Protein AF-A0A924M0M5-F1 (afdb_monomer)

pLDDT: mean 79.6, std 16.79, range [36.62, 97.06]

Secondary structure (DSSP, 8-state):
------TTS------SS-SS--TT--PPPTTEEEEE-TT--EEEEE-SS--TT---GGGS-HHHHHHHGGGS-S--

Foldseek 3Di:
DDDPPPDPDDDDDDDPDDPDDDPPDDDADVQKDWDQDPVRDIDIDHDPDDDPDDDDPVNDDPVVVVVVVVPPPDDD

Solvent-accessible surface area (backbone atoms only — not comparable to full-atom values): 5599 Å² total; per-residue (Å²): 135,78,74,81,78,64,74,97,54,95,78,86,88,86,70,99,59,80,91,64,86,62,85,84,65,74,88,80,58,92,58,54,47,75,48,74,48,97,86,66,51,75,48,76,46,74,52,95,60,78,68,94,80,65,87,47,74,89,78,45,56,73,74,54,47,61,69,57,59,78,75,75,83,80,88,130

Sequence (76 aa):
MQSLDCAAGSTVLIASEPLDADPRWRLLAPGELVHVAVDLSTTSTMLEREPQYRLTDADLDDSVIASQAIGVTSGR

Nearest PDB structures (foldseek):
  8i9p-assembly1_CC  TM=2.725E-01  e=5.600E+00  Thermochaetoides thermophila DSM 1495
  8dy7-assembly1_G  TM=1.675E-01  e=8.464E+00  Streptomyces venezuelae

Radius of gyration: 16.22 Å; Cα contacts (8 Å, |Δi|>4): 34; chains: 1; bounding box: 33×34×38 Å

Structure (mmCIF, N/CA/C/O backbone):
data_AF-A0A924M0M5-F1
#
_ent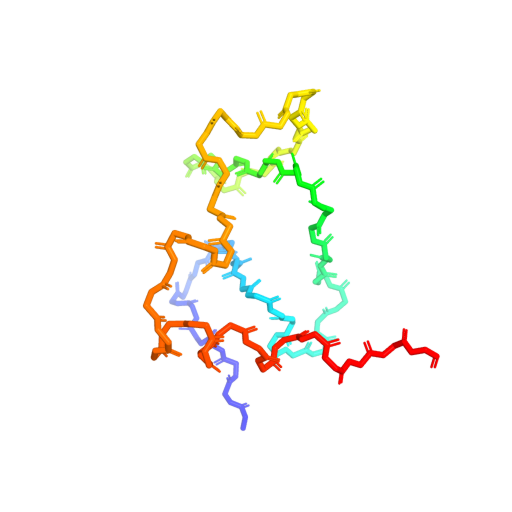ry.id   AF-A0A924M0M5-F1
#
loop_
_atom_site.group_PDB
_atom_site.id
_atom_site.type_symbol
_atom_site.label_atom_id
_atom_site.label_alt_id
_atom_site.label_comp_id
_atom_site.label_asym_id
_atom_site.label_entity_id
_atom_site.label_seq_id
_atom_site.pdbx_PDB_ins_code
_atom_site.Cartn_x
_atom_site.Cartn_y
_atom_site.Cartn_z
_atom_site.occupancy
_atom_site.B_iso_or_equiv
_atom_site.auth_seq_id
_atom_site.auth_comp_id
_atom_site.auth_asym_id
_atom_site.auth_atom_id
_atom_site.pdbx_PDB_model_num
ATOM 1 N N . MET A 1 1 ? 4.627 -16.819 18.369 1.00 43.38 1 MET A N 1
ATOM 2 C CA . MET A 1 1 ? 4.378 -16.031 17.149 1.00 43.38 1 MET A CA 1
ATOM 3 C C . MET A 1 1 ? 3.712 -14.752 17.616 1.00 43.38 1 MET A C 1
ATOM 5 O O . MET A 1 1 ? 2.571 -14.806 18.054 1.00 43.38 1 MET A O 1
ATOM 9 N N . GLN A 1 2 ? 4.502 -13.692 17.779 1.00 47.34 2 GLN A N 1
ATOM 10 C CA . GLN A 1 2 ? 4.048 -12.465 18.431 1.00 47.34 2 GLN A CA 1
ATOM 11 C C . GLN A 1 2 ? 3.246 -11.659 17.414 1.00 47.34 2 GLN A C 1
ATOM 13 O O . GLN A 1 2 ? 3.791 -11.274 16.384 1.00 47.34 2 GLN A O 1
ATOM 18 N N . SER A 1 3 ? 1.964 -11.429 17.715 1.00 51.84 3 SER A N 1
ATOM 19 C CA . SER A 1 3 ? 1.248 -10.259 17.208 1.00 51.84 3 SER A CA 1
ATOM 20 C C . SER A 1 3 ? 2.199 -9.078 17.364 1.00 51.84 3 SER A C 1
ATOM 22 O O . SER A 1 3 ? 2.731 -8.884 18.459 1.00 51.84 3 SER A O 1
ATOM 24 N N . LEU A 1 4 ? 2.499 -8.354 16.287 1.00 55.69 4 LEU A N 1
ATOM 25 C CA . LEU A 1 4 ? 3.224 -7.096 16.410 1.00 55.69 4 LEU A CA 1
ATOM 26 C C . LEU A 1 4 ? 2.357 -6.222 17.317 1.00 55.69 4 LEU A C 1
ATOM 28 O O . LEU A 1 4 ? 1.287 -5.783 16.899 1.00 55.69 4 LEU A O 1
ATOM 32 N N . ASP A 1 5 ? 2.763 -6.055 18.578 1.00 57.81 5 ASP A N 1
ATOM 33 C CA . ASP A 1 5 ? 2.139 -5.132 19.525 1.00 57.81 5 ASP A CA 1
ATOM 34 C C . ASP A 1 5 ? 2.425 -3.711 19.015 1.00 57.81 5 ASP A C 1
ATOM 36 O O . ASP A 1 5 ? 3.303 -2.994 19.497 1.00 57.81 5 ASP A O 1
ATOM 40 N N . CYS A 1 6 ?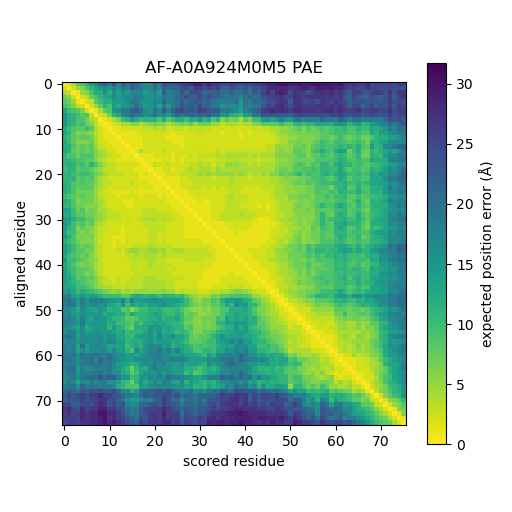 1.719 -3.323 17.951 1.00 55.62 6 CYS A N 1
ATOM 41 C CA . CYS A 1 6 ? 1.648 -1.958 17.471 1.00 55.62 6 CYS A CA 1
ATOM 42 C C . CYS A 1 6 ? 0.975 -1.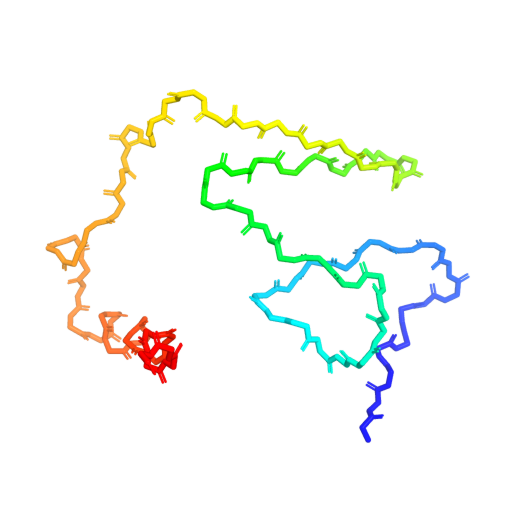150 18.578 1.00 55.62 6 CYS A C 1
ATOM 44 O O . CYS A 1 6 ? -0.229 -1.240 18.807 1.00 55.62 6 CYS A O 1
ATOM 46 N N . ALA A 1 7 ? 1.819 -0.439 19.320 1.00 56.16 7 ALA A N 1
ATOM 47 C CA . ALA A 1 7 ? 1.527 0.348 20.505 1.00 56.16 7 ALA A CA 1
ATOM 48 C C . ALA A 1 7 ? 0.119 0.978 20.518 1.00 56.16 7 ALA A C 1
ATOM 50 O O . ALA A 1 7 ? -0.123 1.943 19.808 1.00 56.16 7 ALA A O 1
ATOM 51 N N . ALA A 1 8 ? -0.774 0.447 21.363 1.00 62.97 8 ALA A N 1
ATOM 52 C CA . ALA A 1 8 ? -1.984 1.061 21.939 1.00 62.97 8 ALA A CA 1
ATOM 53 C C . ALA A 1 8 ? -2.890 1.965 21.054 1.00 62.97 8 ALA A C 1
ATOM 55 O O . ALA A 1 8 ? -3.695 2.723 21.598 1.00 62.97 8 ALA A O 1
ATOM 56 N N . GLY A 1 9 ? -2.823 1.888 19.722 1.00 71.81 9 GLY A N 1
ATOM 57 C CA . GLY A 1 9 ? -3.539 2.790 18.819 1.00 71.81 9 GLY A CA 1
ATOM 58 C C . GLY A 1 9 ? -3.775 2.208 17.429 1.00 71.81 9 GLY A C 1
ATOM 59 O O . GLY A 1 9 ? -3.124 1.251 17.008 1.00 71.81 9 GLY A O 1
ATOM 60 N N . SER A 1 10 ? -4.733 2.797 16.706 1.00 85.44 10 SER A N 1
ATOM 61 C CA . SER A 1 10 ? -4.988 2.460 15.303 1.00 85.44 10 SER A CA 1
ATOM 62 C C . SER A 1 10 ? -3.691 2.582 14.502 1.00 85.44 10 SER A C 1
ATOM 64 O O . SER A 1 10 ? -2.979 3.573 14.627 1.00 85.44 10 SER A O 1
ATOM 66 N N . THR A 1 11 ? -3.372 1.566 13.703 1.00 90.19 11 THR A N 1
ATOM 67 C CA . THR A 1 11 ? -2.154 1.503 12.883 1.00 90.19 11 THR A CA 1
ATOM 68 C C . THR A 1 11 ? -2.482 0.836 11.549 1.00 90.19 11 THR A C 1
ATOM 70 O O . THR A 1 11 ? -3.329 -0.057 11.497 1.00 90.19 11 THR A O 1
ATOM 73 N N . VAL A 1 12 ? -1.809 1.254 10.475 1.00 93.00 12 VAL A N 1
ATOM 74 C CA . VAL A 1 12 ? -1.842 0.581 9.168 1.00 93.00 12 VAL A CA 1
ATOM 75 C C . VAL A 1 12 ? -0.556 -0.221 9.004 1.00 93.00 12 VAL A C 1
ATOM 77 O O . VAL A 1 12 ? 0.535 0.326 9.153 1.00 93.00 12 VAL A O 1
ATOM 8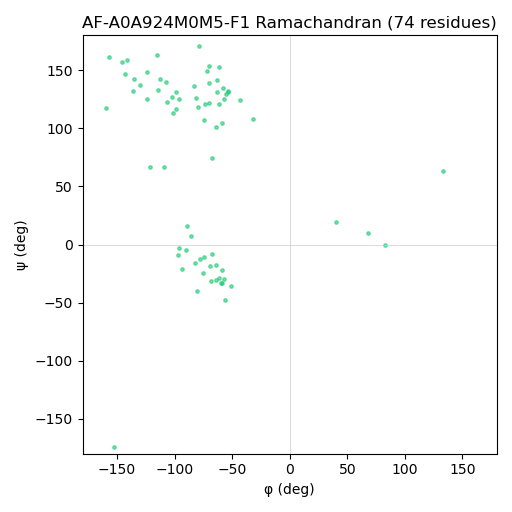0 N N . LEU A 1 13 ? -0.684 -1.512 8.696 1.00 93.00 13 LEU A N 1
ATOM 81 C CA . LEU A 1 13 ? 0.446 -2.392 8.410 1.00 93.00 13 LEU A CA 1
ATOM 82 C C . LEU A 1 13 ? 0.628 -2.531 6.897 1.00 93.00 13 LEU A C 1
ATOM 84 O O . LEU A 1 13 ? -0.328 -2.807 6.174 1.00 93.00 13 LEU A O 1
ATOM 88 N N . ILE A 1 14 ? 1.865 -2.361 6.434 1.00 93.62 14 ILE A N 1
ATOM 89 C CA . ILE A 1 14 ? 2.291 -2.654 5.063 1.00 93.62 14 ILE A CA 1
ATOM 90 C C . ILE A 1 14 ? 3.454 -3.632 5.171 1.00 93.62 14 ILE A C 1
ATOM 92 O O . ILE A 1 14 ? 4.437 -3.361 5.858 1.00 93.62 14 ILE A O 1
ATOM 96 N N . ALA A 1 15 ? 3.328 -4.768 4.499 1.00 91.56 15 ALA A N 1
ATOM 97 C CA . ALA A 1 15 ? 4.335 -5.814 4.464 1.00 91.56 15 ALA A CA 1
ATOM 98 C C . ALA A 1 15 ? 4.391 -6.416 3.055 1.00 91.56 15 ALA A C 1
ATOM 100 O O . ALA A 1 15 ? 3.435 -6.294 2.288 1.00 91.56 15 ALA A O 1
ATOM 101 N N . SER A 1 16 ? 5.510 -7.057 2.717 1.00 87.19 16 SER A N 1
ATOM 102 C CA . SER A 1 16 ? 5.667 -7.785 1.450 1.00 87.19 16 SER A CA 1
ATOM 103 C C . SER A 1 16 ? 4.713 -8.976 1.338 1.00 87.19 16 SER A C 1
ATOM 105 O O . SER A 1 16 ? 4.285 -9.322 0.242 1.00 87.19 16 SER A O 1
ATOM 107 N N . GLU A 1 17 ? 4.367 -9.584 2.471 1.00 91.69 17 GLU A N 1
ATOM 108 C CA . GLU A 1 17 ? 3.451 -10.716 2.587 1.00 91.69 17 GLU A CA 1
ATOM 109 C C . GLU A 1 17 ? 2.639 -10.625 3.894 1.00 91.69 17 GLU A C 1
ATOM 111 O O . GLU A 1 17 ? 3.083 -9.962 4.839 1.00 91.69 17 GLU A O 1
ATOM 116 N N . PRO A 1 18 ? 1.455 -11.266 3.976 1.00 92.44 18 PRO A N 1
ATOM 117 C CA . PRO A 1 18 ? 0.694 -11.361 5.219 1.00 92.44 18 PRO A CA 1
ATOM 118 C C . PRO A 1 18 ? 1.518 -12.019 6.329 1.00 92.44 18 PRO A C 1
ATOM 120 O O . PRO A 1 18 ? 2.013 -13.133 6.168 1.00 92.44 18 PRO A O 1
ATOM 123 N N . LEU A 1 19 ? 1.647 -11.344 7.471 1.00 91.06 19 LEU A N 1
ATOM 124 C CA . LEU A 1 19 ? 2.440 -11.849 8.601 1.00 91.06 19 LEU A CA 1
ATOM 125 C C . LEU A 1 19 ? 1.671 -12.848 9.480 1.0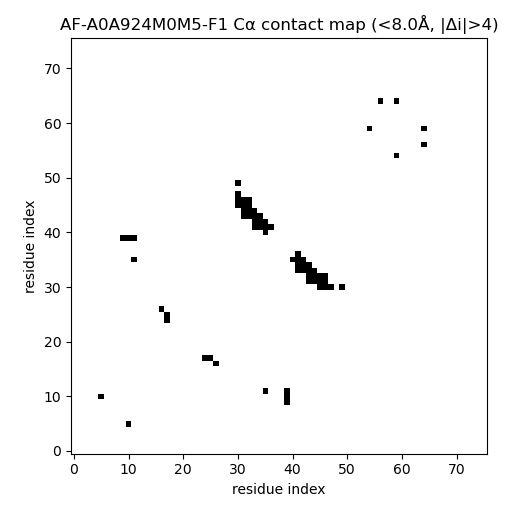0 91.06 19 LEU A C 1
ATOM 127 O O . LEU A 1 19 ? 2.269 -13.562 10.286 1.00 91.06 19 LEU A O 1
ATOM 131 N N . ASP A 1 20 ? 0.348 -12.889 9.343 1.00 91.75 20 ASP A N 1
ATOM 132 C CA . ASP A 1 20 ? -0.553 -13.750 10.098 1.00 91.75 20 ASP A CA 1
ATOM 133 C C . ASP A 1 20 ? -1.832 -14.051 9.293 1.00 91.75 20 ASP A C 1
ATOM 135 O O . ASP A 1 20 ? -1.951 -13.721 8.113 1.00 91.75 20 ASP A O 1
ATOM 139 N N . ALA A 1 21 ? -2.785 -14.729 9.934 1.00 91.75 21 ALA A N 1
ATOM 140 C CA . ALA A 1 21 ? -4.039 -15.153 9.322 1.00 91.75 21 ALA A CA 1
ATOM 141 C C . ALA A 1 21 ? -5.176 -14.116 9.439 1.00 91.75 21 ALA A C 1
ATOM 143 O O . ALA A 1 21 ? -6.339 -14.490 9.270 1.00 91.75 21 ALA A O 1
ATOM 144 N N . ASP A 1 22 ? -4.894 -12.846 9.766 1.00 92.44 22 ASP A N 1
ATOM 145 C CA . ASP A 1 22 ? -5.940 -11.821 9.820 1.00 92.44 22 ASP A CA 1
ATOM 146 C C . ASP A 1 22 ? -6.594 -11.660 8.429 1.00 92.44 22 ASP A C 1
ATOM 148 O O . ASP A 1 22 ? -5.919 -11.326 7.452 1.00 92.44 22 ASP A O 1
ATOM 152 N N . PRO A 1 23 ? -7.915 -11.867 8.293 1.00 91.25 23 PRO A N 1
ATOM 153 C CA . PRO A 1 23 ? -8.590 -11.814 6.997 1.00 91.25 23 PRO A CA 1
ATOM 154 C C . PRO A 1 23 ? -8.614 -10.412 6.370 1.00 91.25 23 PRO A C 1
ATOM 156 O O . PRO A 1 23 ? -9.051 -10.263 5.231 1.00 91.25 23 PRO A O 1
ATOM 159 N N . ARG A 1 24 ? -8.190 -9.373 7.100 1.00 90.94 24 ARG A N 1
ATOM 160 C CA . ARG A 1 24 ? -8.085 -8.000 6.590 1.00 90.94 24 ARG A CA 1
ATOM 161 C C . ARG A 1 24 ? -6.844 -7.782 5.727 1.00 90.94 24 ARG A C 1
ATOM 163 O O . ARG A 1 24 ? -6.773 -6.753 5.054 1.00 90.94 24 ARG A O 1
ATOM 170 N N . TRP A 1 25 ? -5.886 -8.713 5.725 1.00 94.44 25 TRP A N 1
ATOM 171 C CA . TRP A 1 25 ? -4.784 -8.677 4.770 1.00 94.44 25 TRP A CA 1
ATOM 172 C C . TRP A 1 25 ? -5.316 -8.705 3.338 1.00 94.44 25 TRP A C 1
ATOM 174 O O . TRP A 1 25 ? -6.181 -9.501 2.976 1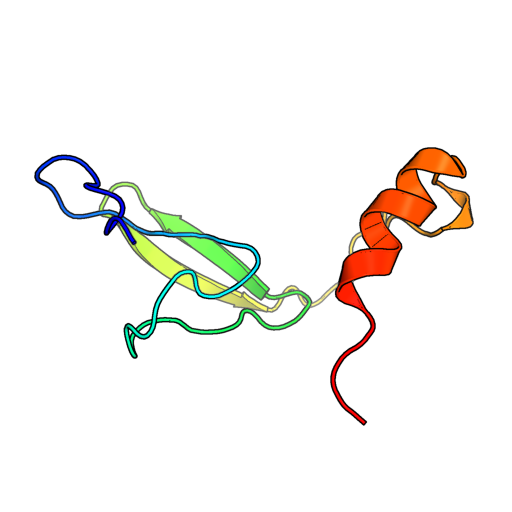.00 94.44 25 TRP A O 1
ATOM 184 N N . ARG A 1 26 ? -4.753 -7.838 2.499 1.00 94.62 26 ARG A N 1
ATOM 185 C CA . ARG A 1 26 ? -5.045 -7.782 1.070 1.00 94.62 26 ARG A CA 1
ATOM 186 C C . ARG A 1 26 ? -3.741 -7.616 0.309 1.00 94.62 26 ARG A C 1
ATOM 188 O O . ARG A 1 26 ? -2.949 -6.737 0.636 1.00 94.62 26 ARG A O 1
ATOM 195 N N . LEU A 1 27 ? -3.547 -8.431 -0.725 1.00 94.62 27 LEU A N 1
ATOM 196 C CA . LEU A 1 27 ? -2.423 -8.275 -1.643 1.00 94.62 27 LEU A CA 1
ATOM 197 C C . LEU A 1 27 ? -2.605 -7.014 -2.496 1.00 94.62 27 LEU A C 1
ATOM 199 O O . LEU A 1 27 ? -3.712 -6.719 -2.960 1.00 94.62 27 LEU A O 1
ATOM 203 N N . LEU A 1 28 ? -1.508 -6.288 -2.699 1.00 93.69 28 LEU A N 1
ATOM 204 C CA . LEU A 1 28 ? -1.470 -5.147 -3.606 1.00 93.69 28 LEU A CA 1
ATOM 205 C C . LEU A 1 28 ? -1.247 -5.633 -5.038 1.00 93.69 28 LEU A C 1
ATOM 207 O O . LEU A 1 28 ? -0.408 -6.502 -5.281 1.00 93.69 28 LEU A O 1
ATOM 211 N N . ALA A 1 29 ? -1.991 -5.072 -5.987 1.00 90.44 29 ALA A N 1
ATOM 212 C CA . ALA A 1 29 ? -1.752 -5.335 -7.399 1.00 90.44 29 ALA A CA 1
ATOM 213 C C . ALA A 1 29 ? -0.459 -4.634 -7.868 1.00 90.44 29 ALA A C 1
ATOM 215 O O . ALA A 1 29 ? -0.119 -3.559 -7.366 1.00 90.44 29 ALA A O 1
ATOM 216 N N . PRO A 1 30 ? 0.270 -5.183 -8.857 1.00 85.50 30 PRO A N 1
ATOM 217 C CA . PRO A 1 30 ? 1.381 -4.466 -9.475 1.00 85.50 30 PRO A CA 1
ATOM 218 C C . PRO A 1 30 ? 0.926 -3.104 -10.018 1.00 85.50 30 PRO A C 1
ATOM 220 O O . PRO A 1 30 ? -0.061 -3.026 -10.746 1.00 85.50 30 PRO A O 1
ATOM 223 N N . GLY A 1 31 ? 1.647 -2.036 -9.667 1.00 87.94 31 GLY A N 1
ATOM 224 C CA . GLY A 1 31 ? 1.291 -0.662 -10.047 1.00 87.94 31 GLY A CA 1
ATOM 225 C C . GLY A 1 31 ? 0.239 0.003 -9.151 1.00 87.94 31 GLY A C 1
ATOM 226 O O . GLY A 1 31 ? -0.088 1.169 -9.371 1.00 87.94 31 GLY A O 1
ATOM 227 N N . GLU A 1 32 ? -0.268 -0.691 -8.130 1.00 92.75 32 GLU A N 1
ATOM 228 C CA . GLU A 1 32 ? -1.165 -0.113 -7.135 1.00 92.75 32 GLU A CA 1
ATOM 229 C C . GLU A 1 32 ? -0.394 0.815 -6.183 1.00 92.75 32 GLU A C 1
ATOM 231 O O . GLU A 1 32 ? 0.532 0.393 -5.488 1.00 92.75 32 GLU A O 1
ATOM 236 N N . LEU A 1 33 ? -0.795 2.086 -6.128 1.00 92.81 33 LEU A N 1
ATOM 237 C CA . LEU A 1 33 ? -0.292 3.061 -5.167 1.00 92.81 33 LEU A CA 1
A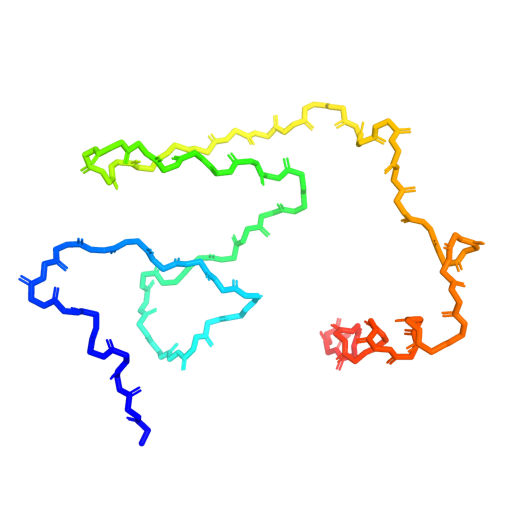TOM 238 C C . LEU A 1 33 ? -1.280 3.193 -4.010 1.00 92.81 33 LEU A C 1
ATOM 240 O O . LEU A 1 33 ? -2.398 3.677 -4.194 1.00 92.81 33 LEU A O 1
ATOM 244 N N . VAL A 1 34 ? -0.836 2.824 -2.811 1.00 95.19 34 VAL A N 1
ATOM 245 C CA . VAL A 1 34 ? -1.588 3.037 -1.572 1.00 95.19 34 VAL A CA 1
ATOM 246 C C . VAL A 1 34 ? -1.103 4.313 -0.897 1.00 95.19 34 VAL A C 1
ATOM 248 O O . VAL A 1 34 ? 0.081 4.464 -0.604 1.00 95.19 34 VAL A O 1
ATOM 251 N N . HIS A 1 35 ? -2.032 5.219 -0.615 1.00 95.88 35 HIS A N 1
ATOM 252 C CA . HIS A 1 35 ? -1.792 6.400 0.201 1.00 95.88 35 HIS A CA 1
ATOM 253 C C . HIS A 1 35 ? -2.446 6.216 1.570 1.00 95.88 35 HIS A C 1
ATOM 255 O O . HIS A 1 35 ? -3.655 5.987 1.662 1.00 95.88 35 HIS A O 1
ATOM 261 N N . VAL A 1 36 ? -1.633 6.324 2.622 1.00 96.25 36 VAL A N 1
ATOM 262 C CA . VAL A 1 36 ? -2.072 6.318 4.021 1.00 96.25 36 VAL A CA 1
ATOM 263 C C . VAL A 1 36 ? -2.068 7.760 4.514 1.00 96.25 36 VAL A C 1
ATOM 265 O O . VAL A 1 36 ? -1.008 8.381 4.603 1.00 96.25 36 VAL A O 1
ATOM 268 N N . ALA A 1 37 ? -3.246 8.306 4.800 1.00 96.38 37 ALA A N 1
ATOM 269 C CA . ALA A 1 37 ? -3.380 9.671 5.287 1.00 96.38 37 ALA A CA 1
ATOM 270 C C . ALA A 1 37 ? -3.046 9.778 6.787 1.00 96.38 37 ALA A C 1
ATOM 272 O O . ALA A 1 37 ? -2.897 8.780 7.493 1.00 96.38 37 ALA A O 1
ATOM 273 N N . VAL A 1 38 ? -2.952 11.013 7.290 1.00 94.38 38 VAL A N 1
ATOM 274 C CA . VAL A 1 38 ? -2.623 11.297 8.701 1.00 94.38 38 VAL A CA 1
ATOM 275 C C . VAL A 1 38 ? -3.646 10.725 9.689 1.00 94.38 38 VAL A C 1
ATOM 277 O O . VAL A 1 38 ? -3.294 10.379 10.812 1.00 94.38 38 VAL A O 1
ATOM 280 N N . ASP A 1 39 ? -4.904 10.595 9.268 1.00 94.56 39 ASP A N 1
ATOM 281 C CA . ASP A 1 39 ? -5.989 9.984 10.040 1.00 94.56 39 ASP A CA 1
ATOM 282 C C . ASP A 1 39 ? -6.058 8.455 9.874 1.00 94.56 39 ASP A C 1
ATOM 284 O O . ASP A 1 39 ? -6.989 7.824 10.372 1.00 94.56 39 ASP A O 1
ATOM 288 N N . LEU A 1 40 ? -5.068 7.862 9.194 1.00 93.44 40 LEU A N 1
ATOM 289 C CA . LEU A 1 40 ? -4.950 6.438 8.873 1.00 93.44 40 LEU A CA 1
ATOM 290 C C . LEU A 1 40 ? -5.994 5.915 7.883 1.00 93.44 40 LEU A C 1
ATOM 292 O O . LEU A 1 40 ? -6.071 4.704 7.652 1.00 93.44 40 LEU A O 1
ATOM 296 N N . SER A 1 41 ? -6.765 6.802 7.251 1.00 94.88 41 SER A N 1
ATOM 297 C CA . SER A 1 41 ? -7.562 6.415 6.094 1.00 94.88 41 SER A CA 1
ATOM 298 C C . SER A 1 41 ? -6.642 5.976 4.952 1.00 94.88 41 SER A C 1
ATOM 300 O O . SER A 1 41 ? -5.556 6.527 4.741 1.00 94.88 41 SER A O 1
ATOM 302 N N . THR A 1 42 ? -7.061 4.940 4.227 1.00 95.44 42 THR A N 1
ATOM 303 C CA . THR A 1 42 ? -6.302 4.400 3.099 1.00 95.44 42 THR A CA 1
ATOM 304 C C . THR A 1 42 ? -7.069 4.608 1.809 1.00 95.44 42 THR A C 1
ATOM 306 O O . THR A 1 42 ? -8.267 4.344 1.716 1.00 95.44 42 THR A O 1
ATOM 309 N N . THR A 1 43 ? -6.363 5.100 0.801 1.00 97.06 43 THR A N 1
ATOM 310 C CA . THR A 1 43 ? -6.863 5.193 -0.571 1.00 97.06 43 THR A CA 1
ATOM 311 C C . THR A 1 43 ? -5.908 4.453 -1.486 1.00 97.06 43 THR A C 1
ATOM 313 O O . THR A 1 43 ? -4.711 4.371 -1.209 1.00 97.06 43 THR A O 1
ATOM 316 N N . SER A 1 44 ? -6.448 3.879 -2.554 1.00 95.31 44 SER A N 1
ATOM 317 C CA . SER A 1 44 ? -5.678 3.130 -3.536 1.00 95.31 44 SER A CA 1
ATOM 318 C C . SER A 1 44 ? -6.021 3.614 -4.936 1.00 95.31 44 SER A C 1
ATOM 320 O O . SER A 1 44 ? -7.191 3.847 -5.246 1.00 95.31 44 SER A O 1
ATOM 322 N N . THR A 1 45 ? -4.989 3.770 -5.757 1.00 95.25 45 THR A N 1
ATOM 323 C CA . THR A 1 45 ? -5.088 4.164 -7.160 1.00 95.25 45 THR A CA 1
ATOM 324 C C . THR A 1 45 ? -4.176 3.283 -7.996 1.00 95.25 45 THR A C 1
ATOM 326 O O . THR A 1 45 ? -3.058 2.970 -7.587 1.00 95.25 45 THR A O 1
ATOM 329 N N . MET A 1 46 ? -4.626 2.927 -9.199 1.00 92.50 46 MET A N 1
ATOM 330 C CA . MET A 1 46 ? -3.764 2.279 -10.182 1.00 92.50 46 MET A CA 1
ATOM 331 C C . MET A 1 46 ? -2.920 3.328 -10.914 1.00 92.50 46 MET A C 1
ATOM 333 O O . MET A 1 46 ? -3.465 4.274 -11.482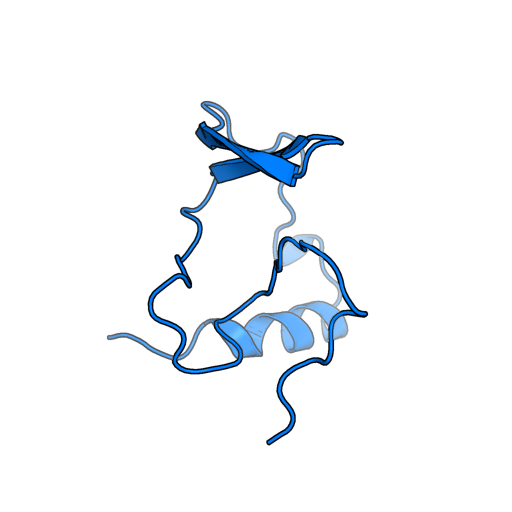 1.00 92.50 46 MET A O 1
ATOM 337 N N . LEU A 1 47 ? -1.598 3.161 -10.938 1.00 87.75 47 LEU A N 1
ATOM 338 C CA . LEU A 1 47 ? -0.717 4.009 -11.738 1.00 87.75 47 LEU A CA 1
ATOM 339 C C . LEU A 1 47 ? -0.826 3.656 -13.226 1.00 87.75 47 LEU A C 1
ATOM 341 O O . LEU A 1 47 ? -0.302 2.646 -13.673 1.00 87.75 47 LEU A O 1
ATOM 345 N N . GLU A 1 48 ? -1.462 4.514 -14.023 1.00 83.44 48 GLU A N 1
ATOM 346 C CA . GLU A 1 48 ? -1.688 4.268 -15.462 1.00 83.44 48 GLU A CA 1
ATOM 347 C C . GLU A 1 48 ? -0.402 4.065 -16.279 1.00 83.44 48 GLU A C 1
ATOM 349 O O . GLU A 1 48 ? -0.428 3.478 -17.360 1.00 83.44 48 GLU A O 1
ATOM 354 N N . ARG A 1 49 ? 0.730 4.563 -15.774 1.00 79.94 49 ARG A N 1
ATOM 355 C CA . ARG A 1 49 ? 2.034 4.470 -16.425 1.00 79.94 49 ARG A CA 1
ATOM 356 C C . ARG A 1 49 ? 2.970 3.566 -15.640 1.00 79.94 49 ARG A C 1
ATOM 358 O O . ARG A 1 49 ? 3.044 3.648 -14.415 1.00 79.94 49 ARG A O 1
ATOM 365 N N . GLU A 1 50 ? 3.778 2.803 -16.365 1.00 73.50 50 GLU A N 1
ATOM 366 C CA . GLU A 1 50 ? 4.924 2.144 -15.753 1.00 73.50 50 GLU A CA 1
ATOM 367 C C . GLU A 1 50 ? 5.914 3.182 -15.177 1.00 73.50 50 GLU A C 1
ATOM 369 O O . GLU A 1 50 ? 5.990 4.325 -15.669 1.00 73.50 50 GLU A O 1
ATOM 374 N N . PRO A 1 51 ? 6.681 2.807 -14.134 1.00 73.31 51 PRO A N 1
ATOM 375 C CA . PRO A 1 51 ? 7.753 3.642 -13.612 1.00 73.31 51 PRO A CA 1
ATOM 376 C C . PRO A 1 51 ? 8.727 4.037 -14.727 1.00 73.31 51 PRO A C 1
ATOM 378 O O . PRO A 1 51 ? 9.185 3.190 -15.487 1.00 73.31 51 PRO A O 1
ATOM 381 N N . GLN A 1 52 ? 9.074 5.326 -14.804 1.00 78.94 52 GLN A N 1
ATOM 382 C CA . GLN A 1 52 ? 10.048 5.827 -15.790 1.00 78.94 52 GLN A CA 1
ATOM 383 C C . GLN A 1 52 ? 11.423 5.175 -15.645 1.00 78.94 52 GLN A C 1
ATOM 385 O O . GLN A 1 52 ? 12.123 4.985 -16.632 1.00 78.94 52 GLN A O 1
ATOM 390 N N . TYR A 1 53 ? 11.783 4.844 -14.408 1.00 79.69 53 TYR A N 1
ATOM 391 C CA . TYR A 1 53 ? 13.053 4.243 -14.030 1.00 79.69 53 TYR A CA 1
ATOM 392 C C . TYR A 1 53 ? 12.766 2.915 -13.342 1.00 79.69 53 TYR A C 1
ATOM 394 O O . TYR A 1 53 ? 12.902 2.769 -12.128 1.00 79.69 53 TYR A O 1
ATOM 402 N N . ARG A 1 54 ? 12.241 1.972 -14.122 1.00 78.44 54 ARG A N 1
ATOM 403 C CA . ARG A 1 54 ? 12.014 0.609 -13.656 1.00 78.44 54 ARG A CA 1
ATOM 404 C C . ARG A 1 54 ? 13.371 -0.069 -13.490 1.00 78.44 54 ARG A C 1
ATOM 406 O O . ARG A 1 54 ? 14.103 -0.164 -14.466 1.00 78.44 54 ARG A O 1
ATOM 413 N N . LEU A 1 55 ? 13.676 -0.540 -12.280 1.00 81.25 55 LEU A N 1
ATOM 414 C CA . LEU A 1 55 ? 14.838 -1.400 -12.074 1.00 81.25 55 LEU A CA 1
ATOM 415 C C . LEU A 1 55 ? 14.653 -2.705 -12.850 1.00 81.25 55 LEU A C 1
ATOM 417 O O . LEU A 1 55 ? 13.607 -3.353 -12.757 1.00 81.25 55 LEU A O 1
ATOM 421 N N . THR A 1 56 ? 15.683 -3.074 -13.593 1.00 81.81 56 THR A N 1
ATOM 422 C CA . THR A 1 56 ? 15.821 -4.354 -14.280 1.00 81.81 56 THR A CA 1
ATOM 423 C C . THR A 1 56 ? 16.989 -5.131 -13.688 1.00 81.81 56 THR A C 1
ATOM 425 O O . THR A 1 56 ? 17.857 -4.550 -13.043 1.00 81.81 56 THR A O 1
ATOM 428 N N . ASP A 1 57 ? 17.055 -6.439 -13.939 1.00 81.12 57 ASP A N 1
ATOM 429 C CA . ASP A 1 57 ? 18.189 -7.260 -13.495 1.00 81.12 57 ASP A CA 1
ATOM 430 C C . ASP A 1 57 ? 19.529 -6.729 -14.029 1.00 81.12 57 ASP A C 1
ATOM 432 O O . ASP A 1 57 ? 20.548 -6.853 -13.364 1.00 81.12 57 ASP A O 1
ATOM 436 N N . ALA A 1 58 ? 19.532 -6.078 -15.199 1.00 83.19 58 ALA A N 1
ATOM 437 C CA . ALA A 1 58 ? 20.728 -5.459 -15.771 1.00 83.19 58 ALA A CA 1
ATOM 438 C C . ALA A 1 58 ? 21.211 -4.218 -14.993 1.00 83.19 58 ALA A C 1
ATOM 440 O O . ALA A 1 58 ? 22.362 -3.816 -15.155 1.00 83.19 58 ALA A O 1
ATOM 441 N N . ASP A 1 59 ? 20.349 -3.619 -14.166 1.00 82.50 59 ASP A N 1
ATOM 442 C CA . ASP A 1 59 ? 20.677 -2.488 -13.290 1.00 82.50 59 ASP A CA 1
ATOM 443 C C . ASP A 1 59 ? 21.173 -2.946 -11.905 1.00 82.50 59 ASP A C 1
ATOM 445 O O . ASP A 1 59 ? 21.526 -2.114 -11.067 1.00 82.50 59 ASP A O 1
ATOM 449 N N . LEU A 1 60 ? 21.156 -4.256 -11.637 1.00 85.50 60 LEU A N 1
ATOM 450 C CA . LEU A 1 60 ? 21.477 -4.850 -10.345 1.00 85.50 60 LEU A CA 1
ATOM 451 C C . LEU A 1 60 ? 22.830 -5.566 -10.385 1.00 85.50 60 LEU A C 1
ATOM 453 O O . LEU A 1 60 ? 23.136 -6.295 -11.323 1.00 85.50 60 LEU A O 1
ATOM 457 N N . ASP A 1 61 ? 23.614 -5.428 -9.316 1.00 83.94 61 ASP A N 1
ATOM 458 C CA . ASP A 1 61 ? 24.768 -6.302 -9.092 1.00 83.94 61 ASP A CA 1
ATOM 459 C C . ASP A 1 61 ? 24.301 -7.727 -8.734 1.00 83.94 61 ASP A C 1
ATOM 461 O O . ASP A 1 61 ? 23.246 -7.914 -8.117 1.00 83.94 61 ASP A O 1
ATOM 465 N N . ASP A 1 62 ? 25.126 -8.737 -9.028 1.00 78.81 62 ASP A N 1
ATOM 466 C CA . ASP A 1 62 ? 24.813 -10.163 -8.814 1.00 78.81 62 ASP A CA 1
ATOM 467 C C . ASP A 1 62 ? 24.317 -10.484 -7.389 1.00 78.81 62 ASP A C 1
ATOM 469 O O . ASP A 1 62 ? 23.440 -11.329 -7.185 1.00 78.81 62 ASP A O 1
ATOM 473 N N . SER A 1 63 ? 24.852 -9.790 -6.379 1.00 75.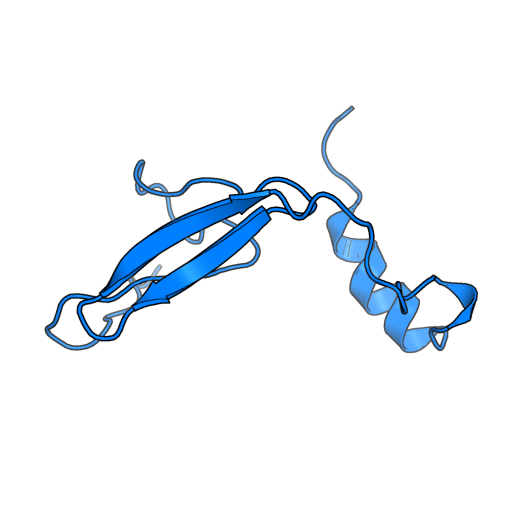06 63 SER A N 1
ATOM 474 C CA . SER A 1 63 ? 24.458 -9.960 -4.974 1.00 75.06 63 SER A CA 1
ATOM 475 C C . SER A 1 63 ? 23.030 -9.470 -4.690 1.00 75.06 63 SER A C 1
ATOM 477 O O . SER A 1 63 ? 22.325 -10.033 -3.845 1.00 75.06 63 SER A O 1
ATOM 479 N N . VAL A 1 64 ? 22.577 -8.448 -5.418 1.00 76.88 64 VAL A N 1
ATOM 480 C CA . VAL A 1 64 ? 21.235 -7.876 -5.296 1.00 76.88 64 VAL A CA 1
ATOM 481 C C . VAL A 1 64 ? 20.222 -8.725 -6.061 1.00 76.88 64 VAL A C 1
ATOM 483 O O . VAL A 1 64 ? 19.151 -8.999 -5.519 1.00 76.88 64 VAL A O 1
ATOM 486 N N . ILE A 1 65 ? 20.577 -9.234 -7.247 1.00 74.44 65 ILE A N 1
ATOM 487 C CA . ILE A 1 65 ? 19.747 -10.195 -7.999 1.00 74.44 65 ILE A CA 1
ATOM 488 C C . ILE A 1 65 ? 19.452 -11.430 -7.136 1.00 74.44 65 ILE A C 1
ATOM 490 O O . ILE A 1 65 ? 18.296 -11.829 -6.985 1.00 74.44 65 ILE A O 1
ATOM 494 N N . ALA A 1 66 ? 20.479 -11.996 -6.491 1.00 71.81 66 ALA A N 1
ATOM 495 C CA . ALA A 1 66 ? 20.320 -13.147 -5.601 1.00 71.81 66 ALA A CA 1
ATOM 496 C C . ALA A 1 66 ? 19.353 -12.876 -4.433 1.00 71.81 66 ALA A C 1
ATOM 498 O O . ALA A 1 66 ? 18.623 -13.772 -4.009 1.00 71.81 66 ALA A O 1
ATOM 499 N N . SER A 1 67 ? 19.308 -11.634 -3.942 1.00 68.94 67 SER A N 1
ATOM 500 C CA . SER A 1 67 ? 18.419 -11.223 -2.849 1.00 68.94 67 SER A CA 1
ATOM 501 C C . SER A 1 67 ? 16.959 -11.056 -3.296 1.00 68.94 67 SER A C 1
ATOM 503 O O . SER A 1 67 ? 16.054 -11.200 -2.477 1.00 68.94 67 SER A O 1
ATOM 505 N N . GLN A 1 68 ? 16.708 -10.796 -4.585 1.00 71.56 68 GLN A N 1
ATOM 506 C CA . GLN A 1 68 ? 15.355 -10.658 -5.146 1.00 71.56 68 GLN A CA 1
ATOM 507 C C . GLN A 1 68 ? 14.791 -11.964 -5.731 1.00 71.56 68 GLN A C 1
ATOM 509 O O . GLN A 1 68 ? 13.573 -12.137 -5.796 1.00 71.56 68 GLN A O 1
ATOM 514 N N . ALA A 1 69 ? 15.649 -12.927 -6.083 1.00 63.50 69 ALA A N 1
ATOM 515 C CA . ALA A 1 69 ? 15.242 -14.221 -6.643 1.00 63.50 69 ALA A CA 1
ATOM 516 C C . ALA A 1 69 ? 14.407 -15.093 -5.679 1.00 63.50 69 ALA A C 1
ATOM 518 O O . ALA A 1 69 ? 13.717 -16.021 -6.107 1.00 63.50 69 ALA A O 1
ATOM 519 N N . ILE A 1 70 ? 14.432 -14.792 -4.377 1.00 54.91 70 ILE A N 1
ATOM 520 C CA . ILE A 1 70 ? 13.785 -15.600 -3.333 1.00 54.91 70 ILE A CA 1
ATOM 521 C C . ILE A 1 70 ? 12.245 -15.426 -3.322 1.00 54.91 70 ILE A C 1
ATOM 523 O O . ILE A 1 70 ? 11.547 -16.238 -2.725 1.00 54.91 70 ILE A O 1
ATOM 527 N N . GLY A 1 71 ? 11.684 -14.452 -4.055 1.00 52.88 71 GLY A N 1
ATOM 528 C CA . GLY A 1 71 ? 10.233 -14.199 -4.107 1.00 52.88 71 GLY A CA 1
ATOM 529 C C . GLY A 1 71 ? 9.455 -14.801 -5.291 1.00 52.88 71 GLY A C 1
ATOM 530 O O . GLY A 1 71 ? 8.230 -14.745 -5.291 1.00 52.88 71 GLY A O 1
ATOM 531 N N . VAL A 1 72 ? 10.116 -15.365 -6.312 1.00 53.16 72 VAL A N 1
ATOM 532 C CA . VAL A 1 72 ? 9.459 -15.749 -7.591 1.00 53.16 72 VAL A CA 1
ATOM 533 C C . VAL A 1 72 ? 9.047 -17.229 -7.670 1.00 53.16 72 VAL A C 1
ATOM 535 O O . VAL A 1 72 ? 8.394 -17.645 -8.625 1.00 53.16 72 VAL A O 1
ATOM 538 N N . THR A 1 73 ? 9.341 -18.047 -6.655 1.00 44.19 73 THR A N 1
ATOM 539 C CA . THR A 1 73 ? 9.067 -19.496 -6.725 1.00 44.19 73 THR A CA 1
ATOM 540 C C . THR A 1 73 ? 7.923 -19.931 -5.811 1.00 44.19 73 THR A C 1
ATOM 542 O O . THR A 1 73 ? 8.131 -20.688 -4.869 1.00 44.19 73 THR A O 1
ATOM 545 N N . SER A 1 74 ? 6.693 -19.498 -6.099 1.00 40.03 74 SER A N 1
ATOM 546 C CA . SER A 1 74 ? 5.507 -20.298 -5.760 1.00 40.03 74 SER A CA 1
ATOM 547 C C . SER A 1 74 ? 4.295 -19.879 -6.592 1.00 40.03 74 SER A C 1
ATOM 549 O O . SER A 1 74 ? 3.827 -18.750 -6.481 1.00 40.03 74 SER A O 1
ATOM 551 N N . GLY A 1 75 ? 3.780 -20.800 -7.412 1.00 39.03 75 GLY A N 1
ATOM 552 C CA . GLY A 1 75 ? 2.485 -20.651 -8.081 1.00 39.03 75 GLY A CA 1
ATOM 553 C C . GLY A 1 75 ? 2.485 -20.988 -9.570 1.00 39.03 75 GLY A C 1
ATOM 554 O O . GLY A 1 75 ? 2.197 -20.121 -10.391 1.00 39.03 75 GLY A O 1
ATOM 555 N N . ARG A 1 76 ? 2.777 -22.246 -9.916 1.00 36.62 76 ARG A N 1
ATOM 556 C CA . ARG A 1 76 ? 2.275 -22.861 -11.150 1.00 36.62 76 ARG A CA 1
ATOM 557 C C . ARG A 1 76 ? 1.247 -23.921 -10.792 1.00 36.62 76 ARG A C 1
ATOM 559 O O . ARG A 1 76 ? 1.427 -24.536 -9.717 1.00 36.62 76 ARG A O 1
#

Mean predicted aligned error: 10.49 Å